Protein AF-A0A453M5H4-F1 (afdb_monomer_lite)

Sequence (60 aa):
MEESNVQPVRSPVTICGDIHGQFHDLAELFRIGGKCPDTNYLFMGDYVDRGYYSVETVTV

Structure (mmCIF, N/CA/C/O backbone):
data_AF-A0A453M5H4-F1
#
_entry.id   AF-A0A453M5H4-F1
#
loop_
_atom_site.group_PDB
_atom_site.id
_atom_site.type_symbol
_atom_site.label_atom_id
_atom_site.label_alt_id
_atom_site.label_comp_id
_atom_site.label_asym_id
_atom_site.label_entity_id
_atom_site.label_seq_id
_atom_site.pdbx_PDB_ins_code
_atom_site.Cartn_x
_atom_site.Cartn_y
_atom_site.Cartn_z
_atom_site.occupancy
_atom_site.B_iso_or_equiv
_atom_site.auth_seq_id
_atom_site.auth_comp_id
_atom_site.auth_asym_id
_atom_site.auth_atom_id
_atom_site.pdbx_PDB_model_num
ATOM 1 N N . MET A 1 1 ? 15.133 7.978 12.348 1.00 48.81 1 MET A N 1
ATOM 2 C CA . MET A 1 1 ? 15.209 6.726 13.133 1.00 48.81 1 MET A CA 1
ATOM 3 C C . MET A 1 1 ? 14.186 6.831 14.254 1.00 48.81 1 MET A C 1
ATOM 5 O O . MET A 1 1 ? 14.556 7.073 15.391 1.00 48.81 1 MET A O 1
ATOM 9 N N . GLU A 1 2 ? 12.902 6.769 13.915 1.00 69.56 2 GLU A N 1
ATOM 10 C CA . GLU A 1 2 ? 11.805 6.981 14.880 1.00 69.56 2 GLU A CA 1
ATOM 11 C C . GLU A 1 2 ? 10.882 5.759 14.990 1.00 69.56 2 GLU A C 1
ATOM 13 O O . GLU A 1 2 ? 10.057 5.680 15.893 1.00 69.56 2 GLU A O 1
ATOM 18 N N . GLU A 1 3 ? 11.068 4.760 14.125 1.00 69.38 3 GLU A N 1
ATOM 19 C CA . GLU A 1 3 ? 10.244 3.559 14.072 1.00 69.38 3 GLU A CA 1
ATOM 20 C C . GLU A 1 3 ? 11.009 2.333 14.591 1.00 69.38 3 GLU A C 1
ATOM 22 O O . GLU A 1 3 ? 12.177 2.120 14.267 1.00 69.38 3 GLU A O 1
ATOM 27 N N . SER A 1 4 ? 10.337 1.526 15.419 1.00 78.75 4 SER A N 1
ATOM 28 C CA . SER A 1 4 ? 10.806 0.211 15.860 1.00 78.75 4 SER A CA 1
ATOM 29 C C . SER A 1 4 ? 10.782 -0.810 14.725 1.00 78.75 4 SER A C 1
ATOM 31 O O . SER A 1 4 ? 9.920 -0.760 13.851 1.00 78.75 4 SER A O 1
ATOM 33 N N . ASN A 1 5 ? 11.668 -1.806 14.819 1.00 81.50 5 ASN A N 1
ATOM 34 C CA . ASN A 1 5 ? 11.741 -2.942 13.889 1.00 81.50 5 ASN A CA 1
ATOM 35 C C . ASN A 1 5 ? 10.439 -3.760 13.813 1.00 81.50 5 ASN A C 1
ATOM 37 O O . ASN A 1 5 ? 10.215 -4.473 12.842 1.00 81.50 5 ASN A O 1
ATOM 41 N N . VAL A 1 6 ? 9.601 -3.695 14.852 1.00 81.81 6 VAL A N 1
ATOM 42 C CA . VAL A 1 6 ? 8.279 -4.324 14.897 1.00 81.81 6 VAL A CA 1
ATOM 43 C C . VAL A 1 6 ? 7.267 -3.255 15.280 1.00 81.81 6 VAL A C 1
ATOM 45 O O . VAL A 1 6 ? 7.391 -2.643 16.342 1.00 81.81 6 VAL A O 1
ATOM 48 N N . GLN A 1 7 ? 6.271 -3.047 14.421 1.00 83.19 7 GLN A N 1
ATOM 49 C CA . GLN A 1 7 ? 5.220 -2.054 14.624 1.00 83.19 7 GLN A CA 1
ATOM 50 C C . GLN A 1 7 ? 3.910 -2.733 15.046 1.00 83.19 7 GLN A C 1
ATOM 52 O O . GLN A 1 7 ? 3.417 -3.603 14.324 1.00 83.19 7 GLN A O 1
ATOM 57 N N . PRO A 1 8 ? 3.325 -2.378 16.204 1.00 85.06 8 PRO A N 1
ATOM 58 C CA . PRO A 1 8 ? 2.011 -2.875 16.588 1.00 85.06 8 PRO A CA 1
ATOM 59 C C . PRO A 1 8 ? 0.924 -2.206 15.736 1.00 85.06 8 PRO A C 1
ATOM 61 O O . PRO A 1 8 ? 0.771 -0.987 15.755 1.00 85.06 8 PRO A O 1
ATOM 64 N N . VAL A 1 9 ? 0.129 -3.006 15.024 1.00 85.31 9 VAL A N 1
ATOM 65 C CA . VAL A 1 9 ? -0.940 -2.519 14.136 1.00 85.31 9 VAL A CA 1
ATOM 66 C C . VAL A 1 9 ? -2.308 -2.768 14.771 1.00 85.31 9 VAL A C 1
ATOM 68 O O . VAL A 1 9 ? -2.575 -3.854 15.285 1.00 85.31 9 VAL A O 1
ATOM 71 N N . ARG A 1 10 ? -3.182 -1.754 14.762 1.00 84.06 10 ARG A N 1
ATOM 72 C CA . ARG A 1 10 ? -4.552 -1.841 15.297 1.00 84.06 10 ARG A CA 1
ATOM 73 C C . ARG A 1 10 ? -5.552 -2.077 14.168 1.00 84.06 10 ARG A C 1
ATOM 75 O O . ARG A 1 10 ? -5.451 -1.459 13.115 1.00 84.06 10 ARG A O 1
ATOM 82 N N . SER A 1 11 ? -6.526 -2.952 14.402 1.00 83.56 11 SER A N 1
ATOM 83 C CA . SER A 1 11 ? -7.624 -3.199 13.466 1.00 83.56 11 SER A CA 1
ATOM 84 C C . SER A 1 11 ? -8.684 -2.082 13.520 1.00 83.56 11 SER A C 1
ATOM 86 O O . SER A 1 11 ? -8.849 -1.454 14.571 1.00 83.56 11 SER A O 1
ATOM 88 N N . PRO A 1 12 ? -9.436 -1.846 12.425 1.00 85.69 12 PRO A N 1
ATOM 89 C CA . PRO A 1 12 ? -9.318 -2.486 11.109 1.00 85.69 12 PRO A CA 1
ATOM 90 C C . PRO A 1 12 ? -8.135 -1.935 10.290 1.00 85.69 12 PRO A C 1
ATOM 92 O O . PRO A 1 12 ? -7.853 -0.736 10.313 1.00 85.69 12 PRO A O 1
ATOM 95 N N . VAL A 1 13 ? -7.446 -2.830 9.573 1.00 84.50 13 VAL A N 1
ATOM 96 C CA . VAL A 1 13 ? -6.317 -2.509 8.686 1.00 84.50 13 VAL A CA 1
ATOM 97 C C . VAL A 1 13 ? -6.377 -3.371 7.427 1.00 84.50 13 VAL A C 1
ATOM 99 O O . VAL A 1 13 ? -6.698 -4.558 7.504 1.00 84.50 13 VAL A O 1
ATOM 102 N N . THR A 1 14 ? -6.044 -2.780 6.285 1.00 86.75 14 THR A N 1
ATOM 103 C CA . THR A 1 14 ? -5.894 -3.466 5.002 1.00 86.75 14 THR A CA 1
ATOM 104 C C . THR A 1 14 ? -4.419 -3.770 4.770 1.00 86.75 14 THR A C 1
ATOM 106 O O . THR A 1 14 ? -3.596 -2.861 4.668 1.00 86.75 14 THR A O 1
ATOM 109 N N . ILE A 1 15 ? -4.073 -5.056 4.713 1.00 85.88 15 ILE A N 1
ATOM 110 C CA . ILE A 1 15 ? -2.695 -5.513 4.502 1.00 85.88 15 ILE A CA 1
ATOM 111 C C . ILE A 1 15 ? -2.465 -5.718 3.003 1.00 85.88 15 ILE A C 1
ATOM 113 O O . ILE A 1 15 ? -3.218 -6.444 2.355 1.00 85.88 15 ILE A O 1
ATOM 117 N N . CYS A 1 16 ? -1.420 -5.094 2.470 1.00 84.75 16 CYS A N 1
ATOM 118 C CA . CYS A 1 16 ? -1.045 -5.111 1.061 1.00 84.75 16 CYS A CA 1
ATOM 119 C C . CYS A 1 16 ? 0.312 -5.804 0.904 1.00 84.75 16 CYS A C 1
ATOM 121 O O . CYS A 1 16 ? 1.247 -5.512 1.652 1.00 84.75 16 CYS A O 1
ATOM 123 N N . GLY A 1 17 ? 0.406 -6.735 -0.044 1.00 81.62 17 GLY A N 1
ATOM 12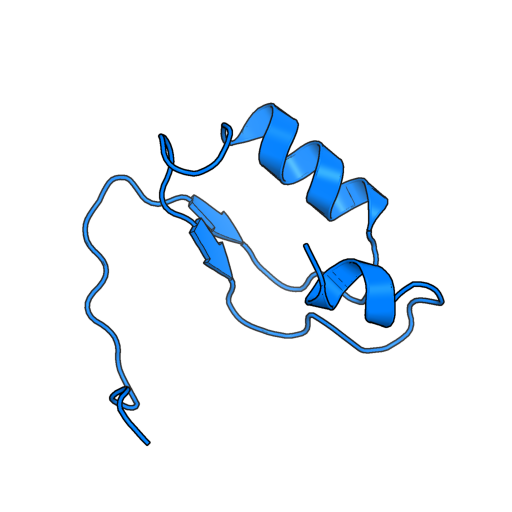4 C CA . GLY A 1 17 ? 1.664 -7.390 -0.411 1.00 81.62 17 GLY A CA 1
ATOM 125 C C . GLY A 1 17 ? 2.481 -6.568 -1.410 1.00 81.62 17 GLY A C 1
ATOM 126 O O . GLY A 1 17 ? 2.328 -5.350 -1.488 1.00 81.62 17 GLY A O 1
ATOM 127 N N . ASP A 1 18 ? 3.324 -7.259 -2.170 1.00 79.44 18 ASP A N 1
ATOM 128 C CA . ASP A 1 18 ? 4.266 -6.678 -3.130 1.00 79.44 18 ASP A CA 1
ATOM 129 C C . ASP A 1 18 ? 3.546 -5.881 -4.235 1.00 79.44 18 ASP A C 1
ATOM 131 O O . ASP A 1 18 ? 2.553 -6.342 -4.804 1.00 79.44 18 ASP A O 1
ATO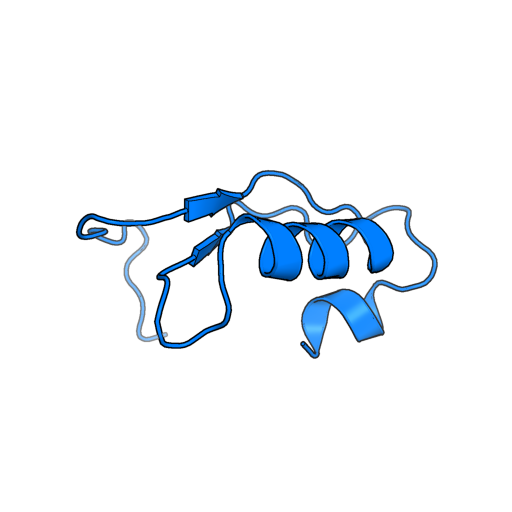M 135 N N . ILE A 1 19 ? 4.054 -4.685 -4.558 1.00 74.69 19 ILE A N 1
ATOM 136 C CA . ILE A 1 19 ? 3.465 -3.795 -5.580 1.00 74.69 19 ILE A CA 1
ATOM 137 C C . ILE A 1 19 ? 4.251 -3.843 -6.897 1.00 74.69 19 ILE A C 1
ATOM 139 O O . ILE A 1 19 ? 3.672 -3.668 -7.968 1.00 74.69 19 ILE A O 1
ATOM 143 N N . HIS A 1 20 ? 5.572 -4.048 -6.843 1.00 76.69 20 HIS A N 1
ATOM 144 C CA . HIS A 1 20 ? 6.463 -4.164 -8.006 1.00 76.69 20 HIS A CA 1
ATOM 145 C C . HIS A 1 20 ? 6.315 -3.040 -9.060 1.00 76.69 20 HIS A C 1
ATOM 147 O O . HIS A 1 20 ? 6.439 -3.266 -10.265 1.00 76.69 20 HIS A O 1
ATOM 153 N N . GLY A 1 21 ? 6.061 -1.797 -8.633 1.00 61.03 21 GLY A N 1
ATOM 154 C CA . GLY A 1 21 ? 5.898 -0.649 -9.535 1.00 61.03 21 GLY A CA 1
ATOM 155 C C . GLY A 1 21 ? 4.635 -0.686 -10.413 1.00 61.03 21 GLY A C 1
ATOM 156 O O . GLY A 1 21 ? 4.588 -0.014 -11.448 1.00 61.03 21 GLY A O 1
ATOM 157 N N . GLN A 1 22 ? 3.619 -1.469 -10.033 1.00 69.19 22 GLN A N 1
ATOM 158 C CA . GLN A 1 22 ? 2.328 -1.553 -10.720 1.00 69.19 22 GLN A CA 1
ATOM 159 C C . GLN A 1 22 ? 1.350 -0.488 -10.197 1.00 69.19 22 GLN A C 1
ATOM 161 O O . GLN A 1 22 ? 0.409 -0.768 -9.456 1.00 69.19 22 GLN A O 1
ATOM 166 N N . PHE A 1 23 ? 1.554 0.761 -10.619 1.00 74.06 23 PHE A N 1
ATOM 167 C CA . PHE A 1 23 ? 0.749 1.913 -10.186 1.00 74.06 23 PHE A CA 1
ATOM 168 C C . PHE A 1 23 ? -0.773 1.725 -10.353 1.00 74.06 23 PHE A C 1
ATOM 170 O O . PHE A 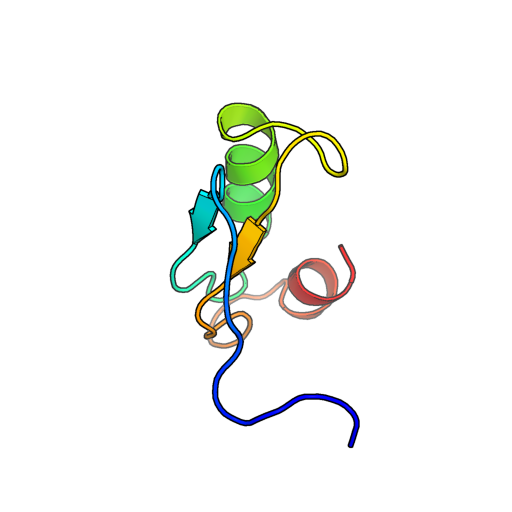1 23 ? -1.559 2.156 -9.510 1.00 74.06 23 PHE A O 1
ATOM 177 N N . HIS A 1 24 ? -1.211 1.069 -11.431 1.00 76.12 24 HIS A N 1
ATOM 178 C CA . HIS A 1 24 ? -2.636 0.829 -11.672 1.00 76.12 24 HIS A CA 1
ATOM 179 C C . HIS A 1 24 ? -3.268 -0.103 -10.633 1.00 76.12 24 HIS A C 1
ATOM 181 O O . HIS A 1 24 ? -4.410 0.129 -10.237 1.00 76.12 24 HIS A O 1
ATOM 187 N N . ASP A 1 25 ? -2.523 -1.098 -10.152 1.00 78.81 25 ASP A N 1
ATOM 188 C CA . ASP A 1 25 ? -3.006 -2.011 -9.116 1.00 78.81 25 ASP A CA 1
ATOM 189 C C . ASP A 1 25 ? -3.075 -1.304 -7.761 1.00 78.81 25 ASP A C 1
ATOM 191 O O . ASP A 1 25 ? -4.030 -1.503 -7.014 1.00 78.81 25 ASP A O 1
ATOM 195 N N . LEU A 1 26 ? -2.139 -0.388 -7.482 1.00 77.50 26 LEU A N 1
ATOM 196 C CA . LEU A 1 26 ? -2.202 0.482 -6.305 1.00 77.50 26 LEU A CA 1
ATOM 197 C C . LEU A 1 26 ? -3.450 1.386 -6.332 1.00 77.50 26 LEU A C 1
ATOM 199 O O . LEU A 1 26 ? -4.149 1.522 -5.327 1.00 77.50 26 LEU A O 1
ATOM 203 N N . ALA A 1 27 ? -3.773 1.975 -7.487 1.00 81.31 27 ALA A N 1
ATOM 204 C CA . ALA A 1 27 ? -4.970 2.802 -7.642 1.00 81.31 27 ALA A CA 1
ATOM 205 C C . ALA A 1 27 ? -6.265 1.993 -7.442 1.00 81.31 27 ALA A C 1
ATOM 207 O O . ALA A 1 27 ? -7.209 2.472 -6.805 1.00 81.31 27 ALA A O 1
ATOM 208 N N . GLU A 1 28 ? -6.307 0.761 -7.954 1.00 83.62 28 GLU A N 1
ATOM 209 C CA . GLU A 1 28 ? -7.442 -0.142 -7.759 1.00 83.62 28 GLU A CA 1
ATOM 210 C C . GLU A 1 28 ? -7.567 -0.587 -6.296 1.00 83.62 28 GLU A C 1
ATOM 212 O O . GLU A 1 28 ? -8.672 -0.636 -5.753 1.00 83.62 28 GLU A O 1
ATOM 217 N N . LEU A 1 29 ? -6.442 -0.822 -5.622 1.00 83.94 29 LEU A N 1
ATOM 218 C CA . LEU A 1 29 ? -6.398 -1.186 -4.211 1.00 83.94 29 LEU A CA 1
ATOM 219 C C . LEU A 1 29 ? -7.035 -0.103 -3.333 1.00 83.94 29 LEU A C 1
ATOM 221 O O . LEU A 1 29 ? -7.889 -0.423 -2.508 1.00 83.94 29 LEU A O 1
ATOM 225 N N . PHE A 1 30 ? -6.725 1.177 -3.564 1.00 83.62 30 PHE A N 1
ATOM 226 C CA . PHE A 1 30 ? -7.392 2.282 -2.862 1.00 83.62 30 PHE A CA 1
ATOM 227 C C . PHE A 1 30 ? -8.875 2.423 -3.226 1.00 83.62 30 PHE A C 1
ATOM 229 O O . PHE A 1 30 ? -9.677 2.886 -2.409 1.00 83.62 30 PHE A O 1
ATOM 236 N N . ARG A 1 31 ? -9.273 2.024 -4.441 1.00 83.81 31 A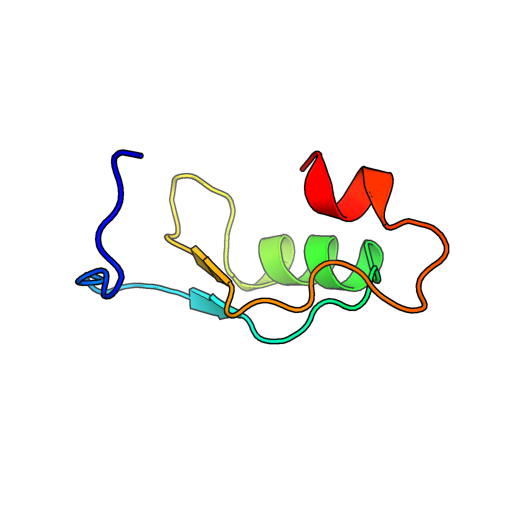RG A N 1
ATOM 237 C CA . ARG A 1 31 ? -10.681 2.031 -4.859 1.00 83.81 31 ARG A CA 1
ATOM 238 C C . ARG A 1 31 ? -11.498 0.959 -4.137 1.00 83.81 31 ARG A C 1
ATOM 240 O O . ARG A 1 31 ? -12.636 1.234 -3.768 1.00 83.81 31 ARG A O 1
ATOM 247 N N . ILE A 1 32 ? -10.930 -0.232 -3.942 1.00 85.19 32 ILE A N 1
ATOM 248 C CA . ILE A 1 32 ? -11.599 -1.370 -3.294 1.00 85.19 32 ILE A CA 1
ATOM 249 C C . ILE A 1 32 ? -11.516 -1.268 -1.768 1.00 85.19 32 ILE A C 1
ATOM 251 O O . ILE A 1 32 ? -12.518 -1.466 -1.084 1.00 85.19 32 ILE A O 1
ATOM 255 N N . GLY A 1 33 ? -10.330 -0.975 -1.232 1.00 81.38 33 GLY A N 1
ATOM 256 C CA . GLY A 1 33 ? -10.067 -0.965 0.206 1.00 81.38 33 GLY A CA 1
ATOM 257 C C . GLY A 1 33 ? -10.587 0.278 0.925 1.00 81.38 33 GLY A C 1
ATOM 258 O O . GLY A 1 33 ? -10.794 0.227 2.131 1.00 81.38 33 GLY A O 1
ATOM 259 N N . GLY A 1 34 ? -10.845 1.370 0.199 1.00 84.88 34 GLY A N 1
ATOM 260 C CA . GLY A 1 34 ? -11.267 2.652 0.762 1.00 84.88 34 GLY A CA 1
ATOM 261 C C . GLY A 1 34 ? -10.148 3.693 0.741 1.00 84.88 34 GLY A C 1
ATOM 262 O O . GLY A 1 34 ? -8.962 3.375 0.683 1.00 84.88 34 GLY A O 1
ATOM 263 N N . LYS A 1 35 ? -10.509 4.977 0.756 1.00 81.69 35 LYS A N 1
ATOM 264 C CA . LYS A 1 35 ? -9.517 6.058 0.696 1.00 81.69 35 LYS A CA 1
ATOM 265 C C . LYS A 1 35 ? -8.899 6.307 2.071 1.00 81.69 35 LYS A C 1
ATOM 267 O O . LYS A 1 35 ? -9.599 6.298 3.081 1.00 81.69 35 LYS A O 1
ATOM 272 N N . CYS A 1 36 ? -7.602 6.607 2.107 1.00 75.75 36 CYS A N 1
ATOM 273 C CA . CYS A 1 36 ? -7.006 7.262 3.271 1.00 75.75 36 CYS A CA 1
ATOM 274 C C . CYS A 1 36 ? -7.687 8.631 3.493 1.00 75.75 36 CYS A C 1
ATOM 276 O O . CYS A 1 36 ? -7.941 9.331 2.507 1.00 75.75 36 CYS A O 1
ATOM 278 N N . PRO A 1 37 ? -7.967 9.046 4.745 1.00 77.06 37 PRO A N 1
ATOM 279 C CA . PRO A 1 37 ? -7.565 8.426 6.015 1.00 77.06 37 PRO A CA 1
ATOM 280 C C . PRO A 1 37 ? -8.600 7.465 6.632 1.00 77.06 37 PRO A C 1
ATOM 282 O O . PRO A 1 37 ? -8.372 6.963 7.729 1.00 77.06 37 PRO A O 1
ATOM 285 N N . ASP A 1 38 ? -9.729 7.204 5.970 1.00 82.94 38 ASP A N 1
ATOM 286 C CA . ASP A 1 38 ? -10.828 6.413 6.548 1.00 82.94 38 ASP A CA 1
ATOM 287 C C . ASP A 1 38 ? -10.472 4.924 6.717 1.00 82.94 38 ASP A C 1
ATOM 289 O O . ASP A 1 38 ? -11.113 4.203 7.482 1.00 82.94 38 ASP A O 1
ATOM 293 N N . THR A 1 39 ? -9.450 4.448 6.000 1.00 82.12 39 THR A N 1
ATOM 294 C CA . THR A 1 39 ? -8.929 3.076 6.075 1.00 82.12 39 THR A CA 1
ATOM 295 C C . THR A 1 39 ? -7.429 3.085 6.347 1.00 82.12 39 THR A C 1
ATOM 297 O O . THR A 1 39 ? -6.673 3.764 5.656 1.00 82.12 39 THR A O 1
ATOM 300 N N . ASN A 1 40 ? -6.990 2.300 7.336 1.00 84.25 40 ASN A N 1
ATOM 301 C CA . ASN A 1 40 ? -5.568 2.091 7.607 1.00 84.25 40 ASN A CA 1
ATOM 302 C C . ASN A 1 40 ? -4.994 1.068 6.625 1.00 84.25 40 ASN A C 1
ATOM 304 O O . ASN A 1 40 ? -5.576 -0.004 6.453 1.00 84.25 40 ASN A O 1
ATOM 308 N N . TYR A 1 41 ? -3.825 1.354 6.059 1.00 85.69 41 TYR A N 1
ATOM 309 C CA . TYR A 1 41 ? -3.111 0.446 5.165 1.00 85.69 41 TYR A CA 1
ATOM 310 C C . TYR A 1 41 ? -1.761 0.042 5.751 1.00 85.69 41 TYR A C 1
ATOM 312 O O . TYR A 1 41 ? -1.044 0.872 6.307 1.00 85.69 41 TYR A O 1
ATOM 320 N N . LEU A 1 42 ? -1.413 -1.235 5.605 1.00 87.00 42 LEU A N 1
ATOM 321 C CA . LEU A 1 42 ? -0.097 -1.775 5.925 1.00 87.00 42 LEU A CA 1
ATOM 322 C C . LEU A 1 42 ? 0.469 -2.444 4.677 1.00 87.00 42 LEU A C 1
ATOM 324 O O . LEU A 1 42 ? -0.029 -3.488 4.266 1.00 87.00 42 LEU A O 1
ATOM 328 N N . PHE A 1 43 ? 1.512 -1.868 4.097 1.00 85.06 43 PHE A N 1
ATOM 329 C CA . PHE A 1 43 ? 2.202 -2.434 2.943 1.00 85.06 43 PHE A CA 1
ATOM 330 C C . PHE A 1 43 ? 3.451 -3.195 3.403 1.00 85.06 43 PHE A C 1
ATOM 332 O O . PHE A 1 43 ? 4.225 -2.692 4.218 1.00 85.06 43 PHE A O 1
ATOM 339 N N . MET A 1 44 ? 3.629 -4.426 2.920 1.00 80.75 44 MET A N 1
ATOM 340 C CA . MET A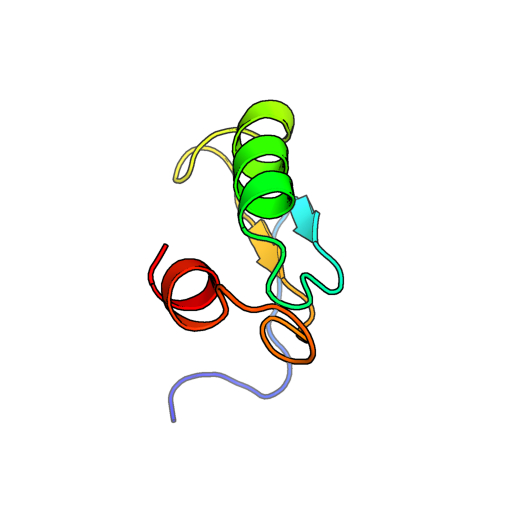 1 44 ? 4.661 -5.350 3.415 1.00 80.75 44 MET A CA 1
ATOM 341 C C . MET A 1 44 ? 6.021 -5.237 2.708 1.00 80.75 44 MET A C 1
ATOM 343 O O . MET A 1 44 ? 6.942 -5.961 3.079 1.00 80.75 44 MET A O 1
ATOM 347 N N . GLY A 1 45 ? 6.184 -4.316 1.752 1.00 69.88 45 GLY A N 1
ATOM 348 C CA . GLY A 1 45 ? 7.447 -4.103 1.038 1.00 69.88 45 GLY A CA 1
ATOM 349 C C . GLY A 1 45 ? 7.317 -4.262 -0.475 1.00 69.88 45 GLY A C 1
ATOM 350 O O . GLY A 1 45 ? 6.218 -4.180 -1.013 1.00 69.88 45 GLY A O 1
ATOM 351 N N . ASP A 1 46 ? 8.456 -4.408 -1.160 1.00 69.69 46 ASP A N 1
ATOM 352 C CA . ASP A 1 46 ? 8.563 -4.594 -2.616 1.00 69.69 46 ASP A CA 1
ATOM 353 C C . ASP A 1 46 ? 7.722 -3.608 -3.443 1.00 69.69 46 ASP A C 1
ATOM 355 O O . ASP A 1 46 ? 7.077 -3.937 -4.440 1.00 69.69 46 ASP A O 1
ATOM 359 N N . TYR A 1 47 ? 7.767 -2.336 -3.038 1.00 63.78 47 TYR A N 1
ATOM 360 C CA . TYR A 1 47 ? 7.179 -1.225 -3.791 1.00 63.78 47 TYR A CA 1
ATOM 361 C C . TYR A 1 47 ? 7.838 -1.056 -5.162 1.00 63.78 47 TYR A C 1
ATOM 363 O O . TYR A 1 47 ? 7.194 -0.644 -6.128 1.00 63.78 47 TYR A O 1
ATOM 371 N N . VAL A 1 48 ? 9.135 -1.369 -5.231 1.00 56.16 48 VAL A N 1
ATOM 372 C CA . VAL A 1 48 ? 10.006 -1.111 -6.372 1.00 56.16 48 VAL A CA 1
ATOM 373 C C . VAL A 1 48 ? 10.849 -2.340 -6.679 1.00 56.16 48 VAL A C 1
ATOM 375 O O . VAL A 1 48 ? 11.705 -2.732 -5.902 1.00 56.16 48 VAL A O 1
ATOM 378 N N . ASP A 1 49 ? 10.566 -2.949 -7.824 1.00 51.72 49 ASP A N 1
ATOM 379 C CA . ASP A 1 49 ? 11.520 -3.642 -8.687 1.00 51.72 49 ASP A CA 1
ATOM 380 C C . ASP A 1 49 ? 10.728 -4.212 -9.870 1.00 51.72 49 ASP A C 1
ATOM 382 O O . ASP A 1 49 ? 9.703 -4.861 -9.669 1.00 51.72 49 ASP A O 1
ATOM 386 N N . ARG A 1 50 ? 11.225 -3.979 -11.096 1.00 53.34 50 ARG A N 1
ATOM 387 C CA . ARG A 1 50 ? 10.704 -4.418 -12.420 1.00 53.34 50 ARG A CA 1
ATOM 388 C C . ARG A 1 50 ? 9.647 -3.552 -13.129 1.00 53.34 50 ARG A C 1
ATOM 390 O O . ARG A 1 50 ? 9.504 -3.712 -14.340 1.00 53.34 50 ARG A O 1
ATOM 397 N N . GLY A 1 51 ? 8.954 -2.632 -12.457 1.00 50.72 51 GLY A N 1
ATOM 398 C CA . GLY A 1 51 ? 7.985 -1.715 -13.086 1.00 50.72 51 GLY A CA 1
ATOM 399 C C . GLY A 1 51 ? 8.605 -0.418 -13.635 1.00 50.72 51 GLY A C 1
ATOM 400 O O . GLY A 1 51 ? 9.545 0.121 -13.056 1.00 50.72 51 GLY A O 1
ATOM 401 N N . TYR A 1 52 ? 8.063 0.124 -14.735 1.00 56.03 52 TYR A N 1
ATOM 402 C CA . TYR A 1 52 ? 8.503 1.405 -15.326 1.00 56.03 52 TYR A CA 1
ATOM 403 C C . TYR A 1 52 ? 8.020 2.659 -14.552 1.00 56.03 52 TYR A C 1
ATOM 405 O O . TYR A 1 52 ? 8.487 3.752 -14.858 1.00 56.03 52 TYR A O 1
ATOM 413 N N . TYR A 1 53 ? 7.135 2.510 -13.550 1.00 61.22 53 TYR A N 1
ATOM 414 C CA . TYR A 1 53 ? 6.473 3.600 -12.797 1.00 61.22 53 TYR A CA 1
ATOM 415 C C . TYR A 1 53 ? 6.788 3.589 -11.286 1.00 61.22 53 TYR A C 1
ATOM 417 O O . TYR A 1 53 ? 5.945 3.862 -10.423 1.00 61.22 53 TYR A O 1
ATOM 425 N N . SER A 1 54 ? 8.015 3.200 -10.937 1.00 58.84 54 SER A N 1
ATOM 426 C CA . SER A 1 54 ? 8.470 3.091 -9.545 1.00 58.84 54 SER A CA 1
ATOM 427 C C . SER A 1 54 ? 8.428 4.424 -8.788 1.00 58.84 54 SER A C 1
ATOM 429 O O . SER A 1 54 ? 8.178 4.433 -7.586 1.00 58.84 54 SER A O 1
ATOM 431 N N . VAL A 1 55 ? 8.638 5.554 -9.474 1.00 65.44 55 VAL A N 1
ATOM 432 C CA . VAL A 1 55 ? 8.609 6.888 -8.847 1.00 65.44 55 VAL A CA 1
ATOM 433 C C . VAL A 1 55 ? 7.182 7.270 -8.462 1.00 65.44 55 VAL A C 1
ATOM 435 O O . VAL A 1 55 ? 6.940 7.718 -7.343 1.00 65.44 55 VAL A O 1
ATOM 438 N N . GLU A 1 56 ? 6.220 7.038 -9.348 1.00 61.22 56 GLU A N 1
ATOM 439 C CA . GLU A 1 56 ? 4.804 7.303 -9.108 1.00 61.22 56 GLU A CA 1
ATOM 440 C C . GLU A 1 56 ? 4.246 6.419 -7.989 1.00 61.22 56 GLU A C 1
ATOM 442 O O . GLU A 1 56 ? 3.439 6.880 -7.193 1.00 61.22 56 GLU A O 1
ATOM 447 N N . THR A 1 57 ? 4.722 5.177 -7.882 1.00 57.91 57 THR A N 1
ATOM 448 C CA . THR A 1 57 ? 4.301 4.225 -6.839 1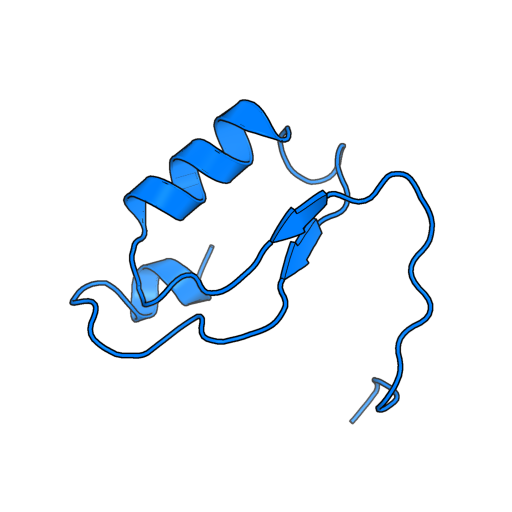.00 57.91 57 THR A CA 1
ATOM 449 C C . THR A 1 57 ? 4.754 4.647 -5.433 1.00 57.91 57 THR A C 1
ATOM 451 O O . THR A 1 57 ? 4.046 4.389 -4.468 1.00 57.91 57 THR A O 1
ATOM 454 N N . VAL A 1 58 ? 5.910 5.311 -5.305 1.00 62.47 58 VAL A N 1
ATOM 455 C CA . VAL A 1 58 ? 6.468 5.758 -4.009 1.00 62.47 58 VAL A CA 1
ATOM 456 C C . VAL A 1 58 ? 5.983 7.160 -3.608 1.00 62.47 58 VAL A C 1
ATOM 458 O O . VAL A 1 58 ? 6.079 7.531 -2.442 1.00 62.47 58 VAL A O 1
ATOM 461 N N . THR A 1 59 ? 5.479 7.953 -4.559 1.00 67.25 59 THR A N 1
ATOM 462 C CA . THR A 1 59 ? 5.087 9.358 -4.317 1.00 67.25 59 THR A CA 1
ATOM 463 C C . THR A 1 59 ? 3.609 9.523 -3.922 1.00 67.25 59 THR A C 1
ATOM 465 O O . THR A 1 59 ? 3.215 10.623 -3.534 1.00 67.25 59 THR A O 1
ATOM 468 N N . VAL A 1 60 ? 2.790 8.467 -4.037 1.00 57.94 60 VAL A N 1
ATOM 469 C CA . VAL A 1 60 ? 1.353 8.479 -3.681 1.00 57.94 60 VAL A CA 1
ATOM 470 C C . VAL A 1 60 ? 1.119 8.321 -2.186 1.00 57.94 60 VAL A C 1
ATOM 472 O O . VAL A 1 60 ? 1.760 7.441 -1.575 1.00 57.94 60 VAL A O 1
#

Radius of gyration: 12.42 Å; chains: 1; bounding box: 27×17×32 Å

pLDDT: mean 74.69, std 11.11, range [48.81, 87.0]

InterPro domains:
  IPR004843 Calcineurin-like, phosphoesterase domain [PF00149] (12-57)
  IPR006186 Serine/threonine-specific protein phosphatase/bis(5-nucleosyl)-tetraphosphatase [PR00114] (12-39)
  IPR006186 Serine/threonine-specific protein phosphatase/bis(5-nucleosyl)-tetraphosphatase [PR00114] (41-60)
  IPR029052 Metallo-dependent phosphatase-like [G3DSA:3.60.21.10] (1-60)
  IPR029052 Metallo-dependent phosphatase-like [SSF56300] (2-59)
  IPR047129 Serine/Threonine protein phosphatase PP2A-like [PTHR45619] (1-59)

Foldseek 3Di:
DPDDPDDDDDPPAAEAEACAQVVVVVVVCCVVQDHPPVHHYHYPDNCHDDHPRSVVSVVD

Secondary structure (DSSP, 8-state):
--S-SS---PSSEEEE---TT-HHHHHHHHHHH--TTTSEEEE-S--SSS-TTHHHHHH-

Organism: Aegilops tauschii subsp. strangulata (NCBI:txid200361)